Protein AF-A0A183F0N2-F1 (afdb_monomer_lite)

Organism: NCBI:txid637853

pLDDT: mean 90.22, std 6.84, range [53.56, 96.88]

InterPro domains:
  IPR002213 UDP-glucuronosyl/UDP-glucosyltransferase [PF00201] (2-67)

Foldseek 3Di:
DVPDVVVVVVVVVVVVVQVPDPDHPVRVVVVVVVQCVVVVNDHPPVVDDPVVVDDPCVVVVVVVVVPVVVVVVVVVVVD

Secondary structure (DSSP, 8-state):
-TT-HHHHHHHHHHHHHHHSSSS-HHHHHHHHHHHHHHTTT---GGGS-GGGG--HHHHTTHHHHHHHHHHHHHHHHH-

Sequence (79 aa):
MLNNPSYKQNAEKLRSYFEDAPIPPLQEGAFKIKRLIKYGGRMPEYFYTRSINIDYIRYLNLDLILLIPSLTCLLLLVK

Radius of gyration: 23.5 Å; chains: 1; bounding box: 69×25×41 Å

Structure (mmCIF, N/CA/C/O backbone):
data_AF-A0A183F0N2-F1
#
_entry.id   AF-A0A183F0N2-F1
#
loop_
_atom_site.group_PDB
_atom_site.id
_atom_site.type_symbol
_atom_site.label_atom_id
_atom_site.label_alt_id
_atom_site.label_comp_id
_atom_site.label_asym_id
_atom_site.label_entity_id
_atom_site.label_seq_id
_atom_site.pdbx_PDB_ins_code
_atom_site.Cartn_x
_atom_site.Cartn_y
_atom_site.Cartn_z
_atom_site.occupancy
_atom_site.B_iso_or_equiv
_atom_site.auth_seq_id
_atom_site.auth_comp_id
_atom_site.auth_asym_id
_atom_site.auth_atom_id
_atom_site.pdbx_PDB_model_num
ATOM 1 N N . MET A 1 1 ? -24.306 -17.113 17.600 1.00 53.56 1 MET A N 1
ATOM 2 C CA . MET A 1 1 ? -23.887 -15.855 16.937 1.00 53.56 1 MET A CA 1
ATOM 3 C C . MET A 1 1 ? -24.695 -14.651 17.411 1.00 53.56 1 MET A C 1
ATOM 5 O O . MET A 1 1 ? -24.068 -13.716 17.879 1.00 53.56 1 MET A O 1
ATOM 9 N N . LEU A 1 2 ? -26.036 -14.685 17.391 1.00 66.38 2 LEU A N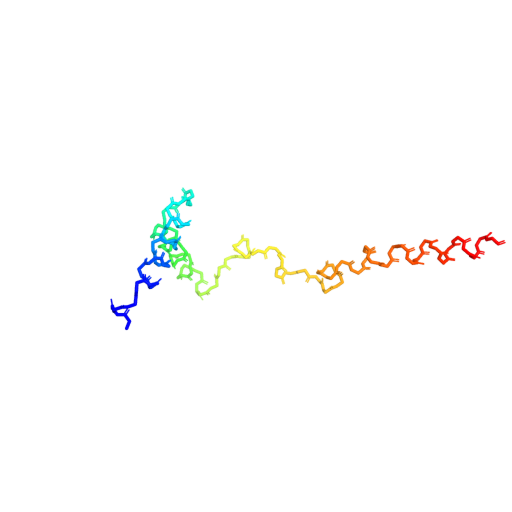 1
ATOM 10 C CA . LEU A 1 2 ? -26.893 -13.559 17.823 1.00 66.38 2 LEU A CA 1
ATOM 11 C C . LEU A 1 2 ? -26.713 -13.111 19.291 1.00 66.38 2 LEU A C 1
ATOM 13 O O . LEU A 1 2 ? -26.894 -11.937 19.583 1.00 66.38 2 LEU A O 1
ATOM 17 N N . ASN A 1 3 ? -26.300 -14.008 20.194 1.00 80.19 3 ASN A N 1
ATOM 18 C CA . ASN A 1 3 ? -26.105 -13.686 21.618 1.00 80.19 3 ASN A CA 1
ATOM 19 C C . ASN A 1 3 ? -24.685 -13.209 21.966 1.00 80.19 3 ASN A C 1
ATOM 21 O O . ASN A 1 3 ? -24.414 -12.925 23.129 1.00 80.19 3 ASN A O 1
ATOM 25 N N . ASN A 1 4 ? -23.758 -13.164 20.999 1.00 86.50 4 ASN A N 1
ATOM 26 C CA . ASN A 1 4 ? -22.404 -12.684 21.260 1.00 86.50 4 ASN A CA 1
ATOM 27 C C . ASN A 1 4 ? -22.319 -11.180 20.942 1.00 86.50 4 ASN A C 1
ATOM 29 O O . ASN A 1 4 ? -22.364 -10.818 19.761 1.00 86.50 4 ASN A O 1
ATOM 33 N N . PRO A 1 5 ? -22.160 -10.299 21.948 1.00 86.06 5 PRO A N 1
ATOM 34 C CA . PRO A 1 5 ? -22.106 -8.855 21.724 1.00 86.06 5 PRO A CA 1
ATOM 35 C C . PRO A 1 5 ? -20.905 -8.431 20.869 1.00 86.06 5 PRO A C 1
ATOM 37 O O . PRO A 1 5 ? -20.987 -7.418 20.171 1.00 86.06 5 PRO A O 1
ATOM 40 N N . SER A 1 6 ? -19.825 -9.223 20.845 1.00 90.25 6 SER A N 1
ATOM 41 C CA . SER A 1 6 ? -18.650 -8.923 20.022 1.00 90.25 6 SER A CA 1
ATOM 42 C C . SER A 1 6 ? -18.970 -8.910 18.528 1.00 90.25 6 SER A C 1
ATOM 44 O O . SER A 1 6 ? -18.342 -8.174 17.772 1.00 90.25 6 SER A O 1
ATOM 46 N N . TYR A 1 7 ? -19.978 -9.669 18.087 1.00 89.25 7 TYR A N 1
ATOM 47 C CA . TYR A 1 7 ? -20.367 -9.706 16.681 1.00 89.25 7 TYR A CA 1
ATOM 48 C C . TYR A 1 7 ? -20.914 -8.352 16.221 1.00 89.25 7 TYR A C 1
ATOM 50 O O . TYR A 1 7 ? -20.472 -7.817 15.2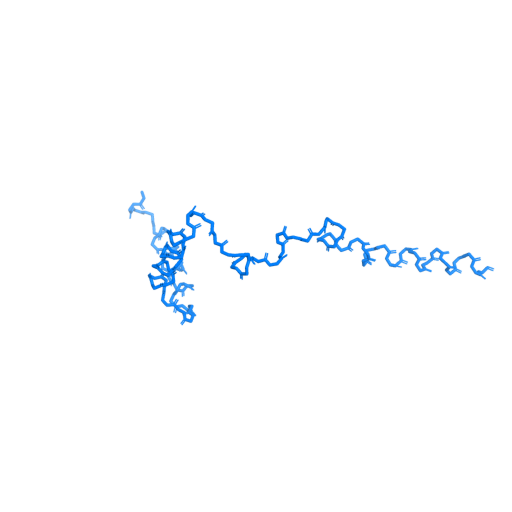06 1.00 89.25 7 TYR A O 1
ATOM 58 N N . LYS A 1 8 ? -21.823 -7.762 17.009 1.00 90.00 8 LYS A N 1
ATOM 59 C CA . LYS A 1 8 ? -22.384 -6.436 16.728 1.00 90.00 8 LYS A CA 1
ATOM 60 C C . LYS A 1 8 ? -21.300 -5.359 16.777 1.00 90.00 8 LYS A C 1
ATOM 62 O O . LYS A 1 8 ? -21.210 -4.558 15.856 1.00 90.00 8 LYS A O 1
ATOM 67 N N . GLN A 1 9 ? -20.448 -5.390 17.802 1.00 93.94 9 GLN A N 1
ATOM 68 C CA . GLN A 1 9 ? -19.353 -4.426 17.958 1.00 93.94 9 GLN A CA 1
ATOM 69 C C . GLN A 1 9 ? -18.376 -4.469 16.777 1.00 93.94 9 GLN A C 1
ATOM 71 O O . GLN A 1 9 ? -17.987 -3.431 16.247 1.00 93.94 9 GLN A O 1
ATOM 76 N N . ASN A 1 10 ? -18.016 -5.667 16.314 1.00 93.88 10 ASN A N 1
ATOM 77 C CA . ASN A 1 10 ? -17.143 -5.827 15.156 1.00 93.88 10 ASN A CA 1
ATOM 78 C C . ASN A 1 10 ? -17.823 -5.383 13.857 1.00 93.88 10 ASN A C 1
ATOM 80 O O . ASN A 1 10 ? -17.170 -4.770 13.018 1.00 93.88 10 ASN A O 1
ATOM 84 N N . ALA A 1 11 ? -19.121 -5.653 13.691 1.00 92.75 11 ALA A N 1
ATOM 85 C CA . ALA A 1 11 ? -19.877 -5.197 12.528 1.00 92.75 11 ALA A CA 1
ATOM 86 C C . ALA A 1 11 ? -19.993 -3.665 12.482 1.00 92.75 11 ALA A C 1
ATOM 88 O O . ALA A 1 11 ? -19.814 -3.070 11.423 1.00 92.75 11 ALA A O 1
ATOM 89 N N . GLU A 1 12 ? -20.233 -3.015 13.622 1.00 93.75 12 GLU A N 1
ATOM 90 C CA . GLU A 1 12 ? -20.273 -1.551 13.724 1.00 93.75 12 GLU A CA 1
ATOM 91 C C . GLU A 1 12 ? -18.905 -0.924 13.449 1.00 93.75 12 GLU A C 1
ATOM 93 O O . GLU A 1 12 ? -18.819 0.043 12.695 1.00 93.75 12 GLU A O 1
ATOM 98 N N . LYS A 1 13 ? -17.833 -1.519 13.982 1.00 95.06 13 LYS A N 1
ATOM 99 C CA . LYS A 1 13 ? -16.454 -1.105 13.698 1.00 95.06 13 LYS A CA 1
ATOM 100 C C . LYS A 1 13 ? -16.091 -1.284 12.224 1.00 95.06 13 LYS A C 1
ATOM 102 O O . LYS A 1 13 ? -15.435 -0.438 11.634 1.00 95.06 13 LYS A O 1
ATOM 107 N N . LEU A 1 14 ? -16.517 -2.384 11.607 1.00 93.31 14 LEU A N 1
ATOM 108 C CA . LEU A 1 14 ? -16.314 -2.600 10.178 1.00 93.31 14 LEU A CA 1
ATOM 109 C C . LEU A 1 14 ? -17.081 -1.561 9.352 1.00 93.31 14 LEU A C 1
ATOM 111 O O . LEU A 1 14 ? -16.538 -1.012 8.398 1.00 93.31 14 LEU A O 1
ATOM 115 N N . ARG A 1 15 ? -18.328 -1.272 9.738 1.00 92.31 15 ARG A N 1
ATOM 116 C CA . ARG A 1 15 ? -19.164 -0.263 9.088 1.00 92.31 15 ARG A CA 1
ATOM 117 C C . ARG A 1 15 ? -18.523 1.119 9.137 1.00 92.31 15 ARG A C 1
ATOM 119 O O . ARG A 1 15 ? -18.519 1.778 8.106 1.00 92.31 15 ARG A O 1
ATOM 126 N N . SER A 1 16 ? -17.951 1.534 10.271 1.00 93.94 16 SER A N 1
ATOM 127 C CA . SER A 1 16 ? -17.310 2.853 10.364 1.00 93.94 16 SER A CA 1
ATOM 128 C C . SER A 1 16 ? -16.172 3.003 9.353 1.00 93.94 16 SER A C 1
ATOM 130 O O . SER A 1 16 ? -16.125 3.999 8.648 1.00 93.94 16 SER A O 1
ATOM 132 N N . TYR A 1 17 ? -15.335 1.974 9.168 1.00 93.38 17 TYR A N 1
ATOM 133 C CA . TYR A 1 17 ? -14.272 2.015 8.153 1.00 93.38 17 TYR A CA 1
ATOM 134 C C . TYR A 1 17 ? -14.793 2.176 6.722 1.00 93.38 17 TYR A C 1
ATOM 136 O O . TYR A 1 17 ? -14.136 2.784 5.882 1.00 93.38 17 TYR A O 1
ATOM 144 N N . PHE A 1 18 ? -15.957 1.601 6.434 1.00 89.69 18 PHE A N 1
ATOM 145 C CA . PHE A 1 18 ? -16.588 1.683 5.124 1.00 89.69 18 PHE A CA 1
ATOM 146 C C . PHE A 1 18 ? -17.330 3.006 4.897 1.00 89.69 18 PHE A C 1
ATOM 148 O O . PHE A 1 18 ? -17.389 3.473 3.763 1.00 89.69 18 PHE A O 1
ATOM 155 N N . GLU A 1 19 ? -17.895 3.599 5.949 1.00 89.44 19 GLU A N 1
ATOM 156 C CA . GLU A 1 19 ? -18.529 4.923 5.897 1.00 89.44 19 GLU A CA 1
ATOM 157 C C . GLU A 1 19 ? -17.493 6.056 5.819 1.00 89.44 19 GLU A C 1
ATOM 159 O O . GLU A 1 19 ? -17.768 7.072 5.188 1.00 89.44 19 GLU A O 1
ATOM 164 N N . ASP A 1 20 ? -16.288 5.854 6.364 1.00 92.62 20 ASP A N 1
ATOM 165 C CA . ASP A 1 20 ? -15.165 6.802 6.271 1.00 92.62 20 ASP A CA 1
ATOM 166 C C . ASP A 1 20 ? -14.540 6.869 4.860 1.00 92.62 20 ASP A C 1
ATOM 168 O O . ASP A 1 20 ? -13.719 7.743 4.566 1.00 92.62 20 ASP A O 1
ATOM 172 N N . ALA A 1 21 ? -14.893 5.939 3.968 1.00 89.50 21 ALA A N 1
ATOM 173 C CA . ALA A 1 21 ? -14.359 5.906 2.616 1.00 89.50 21 ALA A CA 1
ATOM 174 C C . ALA A 1 21 ? -14.933 7.051 1.752 1.00 89.50 21 ALA A C 1
ATOM 176 O O . ALA A 1 21 ? -16.121 7.365 1.829 1.00 89.50 21 ALA A O 1
ATOM 177 N N . PRO A 1 22 ? -14.138 7.632 0.833 1.00 91.94 22 PRO A N 1
ATOM 178 C CA . PRO A 1 22 ? -14.597 8.722 -0.033 1.00 91.94 22 PRO A CA 1
ATOM 179 C C . PRO A 1 22 ? -15.683 8.297 -1.036 1.00 91.94 22 PRO A C 1
ATOM 181 O O . PRO A 1 22 ? -16.347 9.147 -1.625 1.00 91.94 22 PRO A O 1
ATOM 184 N N . ILE A 1 23 ? -15.843 6.991 -1.272 1.00 92.50 23 ILE A N 1
ATOM 185 C CA . ILE A 1 23 ? -16.837 6.420 -2.181 1.00 92.50 23 ILE A CA 1
ATOM 186 C C . ILE A 1 23 ? -17.702 5.449 -1.373 1.00 92.50 23 ILE A C 1
ATOM 188 O O . ILE A 1 23 ? -17.146 4.563 -0.722 1.00 92.50 23 ILE A O 1
ATOM 192 N N . PRO A 1 24 ? -19.043 5.542 -1.449 1.00 92.75 24 PRO A N 1
ATOM 193 C CA . PRO A 1 24 ? -19.916 4.601 -0.765 1.00 92.75 24 PRO A CA 1
ATOM 194 C C . PRO A 1 24 ? -19.632 3.146 -1.187 1.00 92.75 24 PRO A C 1
ATOM 196 O O . PRO A 1 24 ? -19.576 2.865 -2.391 1.00 92.75 24 PRO A O 1
ATOM 199 N N . PRO A 1 25 ? -19.559 2.188 -0.245 1.00 91.06 25 PRO A N 1
ATOM 200 C CA . PRO A 1 25 ? -19.165 0.803 -0.530 1.00 91.06 25 PRO A CA 1
ATOM 201 C C . PRO A 1 25 ? -20.034 0.115 -1.586 1.00 91.06 25 PRO A C 1
ATOM 203 O O . PRO A 1 25 ? -19.538 -0.629 -2.432 1.00 91.06 25 PRO A O 1
ATOM 206 N N . LEU A 1 26 ? -21.344 0.389 -1.572 1.00 92.25 26 LEU A N 1
ATOM 207 C CA . LEU A 1 26 ? -22.279 -0.157 -2.558 1.00 92.25 26 LEU A CA 1
ATOM 208 C C . LEU A 1 26 ? -21.968 0.350 -3.972 1.00 92.25 26 LEU A C 1
ATOM 210 O O . LEU A 1 26 ? -22.006 -0.421 -4.931 1.00 92.25 26 LEU A O 1
ATOM 214 N N . GLN A 1 27 ? -21.642 1.638 -4.103 1.00 95.06 27 GLN A N 1
ATOM 215 C CA . GLN A 1 27 ? -21.291 2.236 -5.390 1.00 95.06 27 GLN A CA 1
ATOM 216 C C . GLN A 1 27 ? -19.945 1.705 -5.886 1.00 95.06 27 GLN A C 1
ATOM 218 O O . GLN A 1 27 ? -19.823 1.341 -7.057 1.00 95.06 27 GLN A O 1
ATOM 223 N N . GLU A 1 28 ? -18.959 1.596 -4.994 1.00 92.38 28 GLU A N 1
ATOM 224 C CA . GLU A 1 28 ? -17.650 1.027 -5.309 1.00 92.38 28 GLU A CA 1
ATOM 225 C C . GLU A 1 28 ? -17.771 -0.432 -5.782 1.00 92.38 28 GLU A C 1
ATOM 227 O O . GLU A 1 28 ? -17.210 -0.809 -6.816 1.00 92.38 28 GLU A O 1
ATOM 232 N N . GLY A 1 29 ? -18.556 -1.244 -5.070 1.00 92.38 29 GLY A N 1
ATOM 233 C CA . GLY A 1 29 ? -18.834 -2.632 -5.431 1.00 92.38 29 GLY A CA 1
ATOM 234 C C . GLY A 1 29 ? -19.535 -2.754 -6.785 1.00 92.38 29 GLY A C 1
ATOM 235 O O . GLY A 1 29 ? -19.075 -3.501 -7.653 1.00 92.38 29 GLY A O 1
ATOM 236 N N . ALA A 1 30 ? -20.596 -1.973 -7.012 1.00 95.69 30 ALA A N 1
ATOM 237 C CA . ALA A 1 30 ? -21.312 -1.949 -8.288 1.00 95.69 30 ALA A CA 1
ATOM 238 C C . ALA A 1 30 ? -20.392 -1.552 -9.455 1.00 95.69 30 ALA A C 1
ATOM 240 O O . ALA A 1 30 ? -20.426 -2.168 -10.525 1.00 95.69 30 ALA A O 1
ATOM 241 N N . PHE A 1 31 ? -19.520 -0.563 -9.242 1.00 92.44 31 PHE A N 1
ATOM 242 C CA . PHE A 1 31 ? -18.518 -0.155 -10.219 1.00 92.44 31 PHE A CA 1
ATOM 243 C C . PHE A 1 31 ? -17.527 -1.286 -10.532 1.00 92.44 31 PHE A C 1
ATOM 245 O O . PHE A 1 31 ? -17.314 -1.600 -11.709 1.00 92.44 31 PHE A O 1
ATOM 252 N N . LYS A 1 32 ? -16.959 -1.937 -9.507 1.00 90.31 32 LYS A N 1
ATOM 253 C CA . LYS A 1 32 ? -16.019 -3.059 -9.672 1.00 90.31 32 LYS A CA 1
ATOM 254 C C . LYS A 1 32 ? -16.656 -4.216 -10.445 1.00 90.31 32 LYS A C 1
ATOM 256 O O . LYS A 1 32 ? -16.068 -4.673 -11.424 1.00 90.31 32 LYS A O 1
ATOM 261 N N . ILE A 1 33 ? -17.879 -4.620 -10.089 1.00 92.81 33 ILE A N 1
ATOM 262 C CA . ILE A 1 33 ? -18.628 -5.690 -10.775 1.00 92.81 33 ILE A CA 1
ATOM 263 C C . ILE A 1 33 ? -18.898 -5.324 -12.238 1.00 92.81 33 ILE A C 1
ATOM 265 O O . ILE A 1 33 ? -18.599 -6.111 -13.137 1.00 92.81 33 ILE A O 1
ATOM 269 N N . LYS A 1 34 ? -19.394 -4.107 -12.506 1.00 93.50 34 LYS A N 1
ATOM 270 C CA . LYS A 1 34 ? -19.650 -3.625 -13.874 1.00 93.50 34 LYS A CA 1
ATOM 271 C C . LYS A 1 34 ? -18.394 -3.696 -14.740 1.00 93.50 34 LYS A C 1
ATOM 273 O O . LYS A 1 34 ? -18.464 -4.095 -15.901 1.00 93.50 34 LYS A O 1
ATOM 278 N N . ARG A 1 35 ? -17.240 -3.299 -14.194 1.00 91.12 35 ARG A N 1
ATOM 279 C CA . ARG A 1 35 ? -15.954 -3.383 -14.900 1.00 91.12 35 ARG A CA 1
ATOM 280 C C . ARG A 1 35 ? -15.543 -4.838 -15.109 1.00 91.12 35 ARG A C 1
ATOM 282 O O . ARG A 1 35 ? -15.186 -5.182 -16.227 1.00 91.12 35 ARG A O 1
ATOM 289 N N . LEU A 1 36 ? -15.648 -5.686 -14.089 1.00 91.50 36 LEU A N 1
ATOM 290 C CA . LEU A 1 36 ? -15.298 -7.103 -14.191 1.00 91.50 36 LEU A CA 1
ATOM 291 C C . LEU A 1 36 ? -16.077 -7.801 -15.319 1.00 91.50 36 LEU A C 1
ATOM 293 O O . LEU A 1 36 ? -15.477 -8.477 -16.151 1.00 91.50 36 LEU A O 1
ATOM 297 N N . ILE A 1 37 ? -17.391 -7.557 -15.400 1.00 93.50 37 ILE A N 1
ATOM 298 C CA . ILE A 1 37 ? -18.255 -8.070 -16.474 1.00 93.50 37 ILE A CA 1
ATOM 299 C C . ILE A 1 37 ? -17.831 -7.496 -17.833 1.00 93.50 37 ILE A C 1
ATOM 301 O O . ILE A 1 37 ? -17.663 -8.247 -18.790 1.00 93.50 37 ILE A O 1
ATOM 305 N N . LYS A 1 38 ? -17.599 -6.176 -17.919 1.00 92.25 38 LYS A N 1
ATOM 306 C CA . LYS A 1 38 ? -17.188 -5.498 -19.164 1.00 92.25 38 LYS A CA 1
ATOM 307 C C . LYS A 1 38 ? -15.909 -6.086 -19.774 1.00 92.25 38 LYS A C 1
ATOM 309 O O . LYS A 1 38 ? -15.766 -6.069 -20.992 1.00 92.25 38 LYS A O 1
ATOM 314 N N . TYR A 1 39 ? -14.985 -6.568 -18.947 1.00 91.00 39 TYR A N 1
ATOM 315 C CA . TYR A 1 39 ? -13.676 -7.066 -19.377 1.00 91.00 39 TYR A CA 1
ATOM 316 C C . TYR A 1 39 ? -13.536 -8.594 -19.260 1.00 91.00 39 TYR A C 1
ATOM 318 O O . TYR A 1 39 ? -12.425 -9.111 -19.148 1.00 91.00 39 TYR A O 1
ATOM 326 N N . GLY A 1 40 ? -14.649 -9.334 -19.277 1.00 89.19 40 GLY A N 1
ATOM 3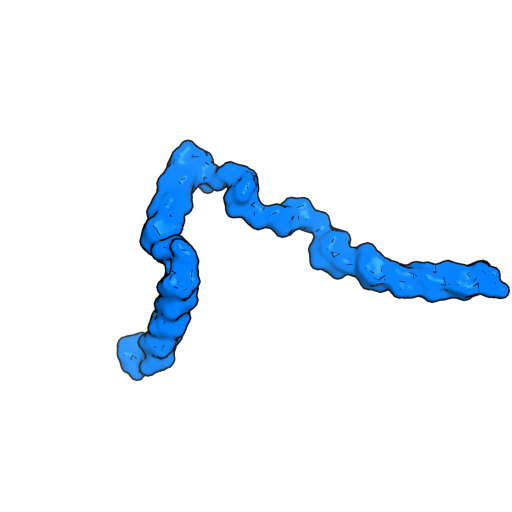27 C CA . GLY A 1 40 ? -14.613 -10.800 -19.345 1.00 89.19 40 GLY A CA 1
ATOM 328 C C . GLY A 1 40 ? -13.955 -11.461 -18.129 1.00 89.19 40 GLY A C 1
ATOM 329 O O . GLY A 1 40 ? -13.264 -12.465 -18.269 1.00 89.19 40 GLY A O 1
ATOM 330 N N . GLY A 1 41 ? -14.126 -10.880 -16.939 1.00 84.81 41 GLY A N 1
ATOM 331 C CA . GLY A 1 41 ? -13.611 -11.432 -15.684 1.00 84.81 41 GLY A CA 1
ATOM 332 C C . GLY A 1 41 ? -12.224 -10.933 -15.270 1.00 84.81 41 GLY A C 1
ATOM 333 O O . GLY A 1 41 ? -11.774 -11.271 -14.178 1.00 84.81 41 GLY A O 1
ATOM 334 N N . ARG A 1 42 ? -11.544 -10.112 -16.083 1.00 83.31 42 ARG A N 1
ATOM 335 C CA . ARG A 1 42 ? -10.240 -9.515 -15.733 1.00 83.31 42 ARG A CA 1
ATOM 336 C C . ARG A 1 42 ? -10.339 -8.004 -15.691 1.00 83.31 42 ARG A C 1
ATOM 338 O O . ARG A 1 42 ? -10.840 -7.398 -16.623 1.00 83.31 42 ARG A O 1
ATOM 345 N N . MET A 1 43 ? -9.857 -7.367 -14.632 1.00 85.50 43 MET A N 1
ATOM 346 C CA . MET A 1 43 ? -9.790 -5.907 -14.618 1.00 85.50 43 MET A CA 1
ATOM 347 C C . MET A 1 43 ? -8.612 -5.440 -15.496 1.00 85.50 43 MET A C 1
ATOM 349 O O . MET A 1 43 ? -7.651 -6.189 -15.664 1.00 85.50 43 MET A O 1
ATOM 353 N N . PRO A 1 44 ? -8.649 -4.239 -16.097 1.00 85.44 44 PRO A N 1
ATOM 354 C CA . PRO A 1 44 ? -7.471 -3.683 -16.759 1.00 85.44 44 PRO A CA 1
ATOM 355 C C . PRO A 1 44 ? -6.291 -3.557 -15.791 1.00 85.44 44 PRO A C 1
ATOM 357 O O . PRO A 1 44 ? -6.505 -3.322 -14.604 1.00 85.44 44 PRO A O 1
ATOM 360 N N . GLU A 1 45 ? -5.062 -3.647 -16.299 1.00 84.25 45 GLU A N 1
ATOM 361 C CA . GLU A 1 45 ? -3.843 -3.708 -15.476 1.00 84.25 45 GLU A CA 1
ATOM 362 C C . GLU A 1 45 ? -3.737 -2.573 -14.441 1.00 84.25 45 GLU A C 1
ATOM 364 O O . GLU A 1 45 ? -3.377 -2.803 -13.293 1.00 84.25 45 GLU A O 1
ATOM 369 N N . TYR A 1 46 ? -4.157 -1.361 -14.804 1.00 83.19 46 TYR A N 1
ATOM 370 C CA . TYR A 1 46 ? -4.129 -0.187 -13.926 1.00 83.19 46 TYR A CA 1
ATOM 371 C C . TYR A 1 46 ? -5.103 -0.234 -12.731 1.00 83.19 46 TYR A C 1
ATOM 373 O O . TYR A 1 46 ? -5.074 0.672 -11.903 1.00 83.19 46 TYR A O 1
ATOM 381 N N . PHE A 1 47 ? -5.978 -1.240 -12.630 1.00 84.31 47 PHE A N 1
ATOM 382 C CA . PHE A 1 47 ? -6.786 -1.480 -11.424 1.00 84.31 47 PHE A CA 1
ATOM 383 C C . PHE A 1 47 ? -6.082 -2.333 -10.380 1.00 84.31 47 PHE A C 1
ATOM 385 O O . PHE A 1 47 ? -6.515 -2.375 -9.228 1.00 84.31 47 PHE A O 1
ATOM 392 N N . TYR A 1 48 ? -5.030 -3.033 -10.780 1.00 84.69 48 TYR A N 1
ATOM 393 C CA . TYR A 1 48 ? -4.224 -3.808 -9.867 1.00 84.69 48 TYR A CA 1
ATOM 394 C C . TYR A 1 48 ? -3.159 -2.913 -9.246 1.00 84.69 48 TYR A C 1
ATOM 396 O O . TYR A 1 48 ? -2.595 -2.026 -9.892 1.00 84.69 48 TYR A O 1
ATOM 404 N N . THR A 1 49 ? -2.870 -3.143 -7.969 1.00 85.94 49 THR A N 1
ATOM 405 C CA . THR A 1 49 ? -1.766 -2.455 -7.307 1.00 85.94 49 THR A CA 1
ATOM 406 C C . THR A 1 49 ? -0.473 -2.777 -8.049 1.00 85.94 49 THR A C 1
ATOM 408 O O . THR A 1 49 ? -0.193 -3.937 -8.347 1.00 85.94 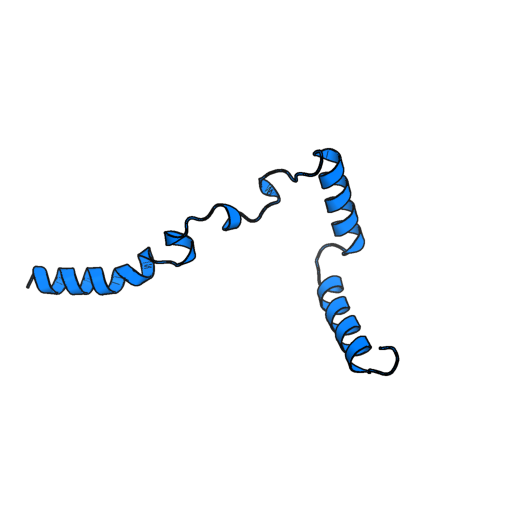49 THR A O 1
ATOM 411 N N . ARG A 1 50 ? 0.367 -1.766 -8.300 1.00 83.88 50 ARG A N 1
ATOM 412 C CA . ARG A 1 50 ? 1.679 -1.976 -8.943 1.00 83.88 50 ARG A CA 1
ATOM 413 C C . ARG A 1 50 ? 2.570 -2.971 -8.190 1.00 83.88 50 ARG A C 1
ATOM 415 O O . ARG A 1 50 ? 3.481 -3.528 -8.788 1.00 83.88 50 ARG A O 1
ATOM 422 N N . SER A 1 51 ? 2.288 -3.217 -6.909 1.00 84.50 51 SER A N 1
ATOM 423 C CA . SER A 1 51 ? 2.998 -4.181 -6.068 1.00 84.50 51 SER A CA 1
ATOM 424 C C . SER A 1 51 ? 2.946 -5.620 -6.575 1.00 84.50 51 SER A C 1
ATOM 426 O O . SER A 1 51 ? 3.827 -6.397 -6.228 1.00 84.50 51 SER A O 1
ATOM 428 N N . ILE A 1 52 ? 1.960 -5.978 -7.403 1.00 85.81 52 ILE A N 1
ATOM 429 C CA . ILE A 1 52 ? 1.826 -7.340 -7.945 1.00 85.81 52 ILE A CA 1
ATOM 430 C C . ILE A 1 52 ? 2.973 -7.681 -8.912 1.00 85.81 52 ILE A C 1
ATOM 432 O O . ILE A 1 52 ? 3.344 -8.842 -9.034 1.00 85.81 52 ILE A O 1
ATOM 436 N N . ASN A 1 53 ? 3.571 -6.670 -9.546 1.00 88.12 53 ASN A N 1
ATOM 437 C CA . ASN A 1 53 ? 4.644 -6.832 -10.529 1.00 88.12 53 ASN A CA 1
ATOM 438 C C . ASN A 1 53 ? 6.042 -6.518 -9.955 1.00 88.12 53 ASN A C 1
ATOM 440 O O . ASN A 1 53 ? 6.971 -6.256 -10.716 1.00 88.12 53 ASN A O 1
ATOM 444 N N . ILE A 1 54 ? 6.202 -6.461 -8.627 1.00 91.94 54 ILE A N 1
ATOM 445 C CA . ILE A 1 54 ? 7.491 -6.137 -7.995 1.00 91.94 54 ILE A CA 1
ATOM 446 C C . ILE A 1 54 ? 8.332 -7.409 -7.818 1.00 91.94 54 ILE A C 1
ATOM 448 O O . ILE A 1 54 ? 7.866 -8.394 -7.252 1.00 91.94 54 ILE A O 1
ATOM 452 N N . ASP A 1 55 ? 9.598 -7.361 -8.245 1.00 91.50 55 ASP A N 1
ATOM 453 C CA . ASP A 1 55 ? 10.569 -8.443 -8.049 1.00 91.50 55 ASP A CA 1
ATOM 454 C C . ASP A 1 55 ? 10.872 -8.704 -6.566 1.00 91.50 55 ASP A C 1
ATOM 456 O O . ASP A 1 55 ? 10.947 -7.772 -5.762 1.00 91.50 55 ASP A O 1
ATOM 460 N N . TYR A 1 56 ? 11.179 -9.956 -6.214 1.00 90.94 56 TYR A N 1
ATOM 461 C CA . TYR A 1 56 ? 11.499 -10.355 -4.835 1.00 90.94 56 TYR A CA 1
ATOM 462 C C . TYR A 1 56 ? 12.629 -9.541 -4.191 1.00 90.94 56 TYR A C 1
ATOM 464 O O . TYR A 1 56 ? 12.555 -9.231 -3.004 1.00 90.94 56 TYR A O 1
ATOM 472 N N . ILE A 1 57 ? 13.645 -9.152 -4.970 1.00 91.94 57 ILE A N 1
ATOM 473 C CA . ILE A 1 57 ? 14.767 -8.329 -4.492 1.00 91.94 57 ILE A CA 1
ATOM 474 C C . ILE A 1 57 ? 14.268 -6.982 -3.958 1.00 91.94 57 ILE A C 1
ATOM 476 O O . ILE A 1 57 ? 14.650 -6.573 -2.864 1.00 91.94 57 ILE A O 1
ATOM 480 N N . ARG A 1 58 ? 13.375 -6.327 -4.711 1.00 91.62 58 ARG A N 1
ATOM 481 C CA . ARG A 1 58 ? 12.779 -5.033 -4.352 1.00 91.62 58 ARG A CA 1
ATOM 482 C C . ARG A 1 58 ? 11.731 -5.187 -3.258 1.00 91.62 58 ARG A C 1
ATOM 484 O O . ARG A 1 58 ? 11.676 -4.372 -2.349 1.00 91.62 58 ARG A O 1
ATOM 491 N N . TYR A 1 59 ? 10.924 -6.246 -3.323 1.00 93.12 59 TYR A N 1
ATOM 492 C CA . TYR A 1 59 ? 9.920 -6.545 -2.303 1.00 93.12 59 TYR A CA 1
ATOM 493 C C . TYR A 1 59 ? 10.557 -6.708 -0.915 1.00 93.12 59 TYR A C 1
ATOM 495 O O . TYR A 1 59 ? 10.062 -6.157 0.065 1.00 93.12 59 TYR A O 1
ATOM 503 N N . LEU A 1 60 ? 11.688 -7.415 -0.842 1.00 94.00 60 LEU A N 1
ATOM 504 C CA . LEU A 1 60 ? 12.437 -7.625 0.397 1.00 94.00 60 LEU A CA 1
ATOM 505 C C . LEU A 1 60 ? 13.423 -6.482 0.711 1.00 94.00 60 LEU A C 1
ATOM 507 O O . LEU A 1 60 ? 14.047 -6.498 1.767 1.00 94.00 60 LEU A O 1
ATOM 511 N N . ASN A 1 61 ? 13.542 -5.479 -0.167 1.00 94.44 61 ASN A N 1
ATOM 512 C CA . ASN A 1 61 ? 14.497 -4.369 -0.047 1.00 94.44 61 ASN A CA 1
ATOM 513 C C . ASN A 1 61 ? 15.938 -4.862 0.189 1.00 94.44 61 ASN A C 1
ATOM 515 O O . ASN A 1 61 ? 16.674 -4.339 1.030 1.00 94.44 61 ASN A O 1
ATOM 519 N N . LEU A 1 62 ? 16.339 -5.922 -0.523 1.00 94.56 62 LEU A N 1
ATOM 520 C CA . LEU A 1 62 ? 17.670 -6.518 -0.373 1.00 94.56 62 LEU A CA 1
ATOM 521 C C 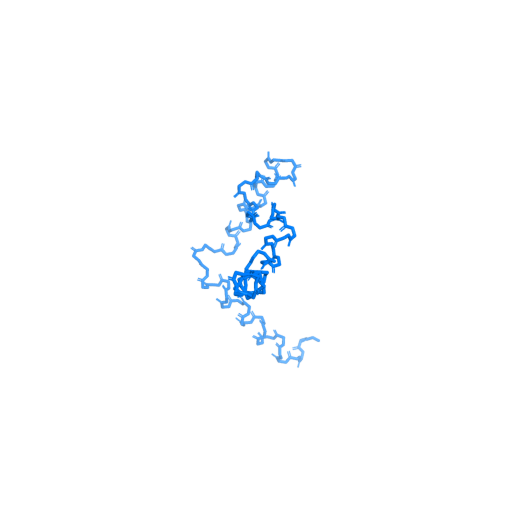. LEU A 1 62 ? 18.782 -5.562 -0.802 1.00 94.56 62 LEU A C 1
ATOM 523 O O . LEU A 1 62 ? 19.859 -5.588 -0.221 1.00 94.56 62 LEU A O 1
ATOM 527 N N . ASP A 1 63 ? 18.516 -4.700 -1.776 1.00 90.69 63 ASP A N 1
ATOM 528 C CA . ASP A 1 63 ? 19.387 -3.594 -2.166 1.00 90.69 63 ASP A CA 1
ATOM 529 C C . ASP A 1 63 ? 19.712 -2.670 -0.983 1.00 90.69 63 ASP A C 1
ATOM 531 O O . ASP A 1 63 ? 20.878 -2.342 -0.760 1.00 90.69 63 ASP A O 1
ATOM 535 N N . LEU A 1 64 ? 18.711 -2.322 -0.173 1.00 93.62 64 LEU A N 1
ATOM 536 C CA . LEU A 1 64 ? 18.905 -1.503 1.022 1.00 93.62 64 LEU A CA 1
ATOM 537 C C . LEU A 1 64 ? 19.633 -2.267 2.137 1.00 93.62 64 LEU A C 1
ATOM 539 O O . LEU A 1 64 ? 20.537 -1.725 2.773 1.00 93.62 64 LEU A O 1
ATOM 543 N N . ILE A 1 65 ? 19.264 -3.530 2.366 1.00 96.25 65 ILE A N 1
ATOM 544 C CA . ILE A 1 65 ? 19.872 -4.373 3.408 1.00 96.25 65 ILE A CA 1
ATOM 545 C C . ILE A 1 65 ? 21.355 -4.629 3.111 1.00 96.25 65 ILE A C 1
ATOM 547 O O . ILE A 1 65 ? 22.180 -4.603 4.024 1.00 96.25 65 ILE A O 1
ATOM 551 N N . LEU A 1 66 ? 21.704 -4.855 1.843 1.00 95.75 66 LEU A N 1
ATOM 552 C CA . LEU A 1 66 ? 23.071 -5.150 1.411 1.00 95.75 66 LEU A CA 1
ATOM 553 C C . LEU A 1 66 ? 23.953 -3.899 1.290 1.00 95.75 66 LEU A C 1
ATOM 555 O O . LEU A 1 66 ? 25.178 -4.025 1.258 1.00 95.75 66 LEU A O 1
ATOM 559 N N . LEU A 1 67 ? 23.367 -2.699 1.284 1.00 95.75 67 LEU A N 1
ATOM 560 C CA . LEU A 1 67 ? 24.109 -1.443 1.172 1.00 95.75 67 LEU A CA 1
ATOM 561 C C . LEU A 1 67 ? 25.116 -1.262 2.318 1.00 95.75 67 LEU A C 1
ATOM 563 O O . LEU A 1 67 ? 26.295 -1.013 2.077 1.00 95.75 67 LEU A O 1
ATOM 567 N N . ILE A 1 68 ? 24.671 -1.434 3.565 1.00 94.88 68 ILE A N 1
ATOM 568 C CA . ILE A 1 68 ? 25.513 -1.269 4.760 1.00 94.88 68 ILE A CA 1
ATOM 569 C C . ILE A 1 68 ? 26.699 -2.256 4.776 1.00 94.88 68 ILE A C 1
ATOM 571 O O . ILE A 1 68 ? 27.835 -1.789 4.877 1.00 94.88 68 ILE A O 1
ATOM 575 N N . PRO A 1 69 ? 26.507 -3.587 4.648 1.00 96.00 69 PRO A N 1
ATOM 576 C CA . PRO A 1 69 ? 27.623 -4.534 4.641 1.00 96.00 69 PRO A CA 1
ATOM 577 C C . PRO A 1 69 ? 28.535 -4.377 3.416 1.00 96.00 69 PRO A C 1
ATOM 579 O O . PRO A 1 69 ? 29.743 -4.587 3.520 1.00 96.00 69 PRO A O 1
ATOM 582 N N . SER A 1 70 ? 27.998 -3.972 2.260 1.00 95.44 70 SER A N 1
ATOM 583 C CA . SER A 1 70 ? 28.824 -3.681 1.084 1.00 95.44 70 SER A CA 1
ATOM 584 C C . SER A 1 70 ? 29.750 -2.488 1.329 1.00 95.44 70 SER A C 1
ATOM 586 O O . SER A 1 70 ? 30.919 -2.534 0.947 1.00 95.44 70 SER A O 1
ATOM 588 N N . LEU A 1 71 ? 29.250 -1.425 1.967 1.00 96.12 71 LEU A N 1
ATOM 589 C CA . LEU A 1 71 ? 30.046 -0.238 2.285 1.00 96.12 71 LEU A CA 1
ATOM 590 C C . LEU A 1 71 ? 31.131 -0.540 3.322 1.00 96.12 71 LEU A C 1
ATOM 592 O O . LEU A 1 71 ? 32.268 -0.103 3.156 1.00 96.12 71 LEU A O 1
ATOM 596 N N . THR A 1 72 ? 30.818 -1.311 4.368 1.00 95.50 72 THR A N 1
ATOM 597 C CA . THR A 1 72 ? 31.823 -1.696 5.371 1.00 95.50 72 THR A CA 1
ATOM 598 C C . THR A 1 72 ? 32.903 -2.588 4.770 1.00 95.50 72 THR A C 1
ATOM 600 O O . THR A 1 72 ? 34.082 -2.371 5.039 1.00 95.50 72 THR A O 1
ATOM 603 N N . CYS A 1 73 ? 32.531 -3.540 3.910 1.00 96.62 73 CYS A N 1
ATOM 604 C CA . CYS A 1 73 ? 33.485 -4.380 3.191 1.00 96.62 73 CYS A CA 1
ATOM 605 C C . CYS A 1 73 ? 34.405 -3.544 2.289 1.00 96.62 73 CYS A C 1
ATOM 607 O O . CYS A 1 73 ? 35.621 -3.710 2.337 1.00 96.62 73 CYS A O 1
ATOM 609 N N . LEU A 1 74 ? 33.847 -2.588 1.536 1.00 96.88 74 LEU A N 1
ATOM 610 C CA . LEU A 1 74 ? 34.624 -1.688 0.682 1.00 96.88 74 LEU A CA 1
ATOM 611 C C . LEU A 1 74 ? 35.614 -0.838 1.490 1.00 96.88 74 LEU A C 1
ATOM 613 O O . LEU A 1 74 ? 36.774 -0.722 1.104 1.00 96.88 74 LEU A O 1
ATOM 617 N N . LEU A 1 75 ? 35.193 -0.292 2.634 1.00 96.31 75 LEU A N 1
ATOM 618 C CA . LEU A 1 75 ? 36.073 0.477 3.520 1.00 96.31 75 LEU A CA 1
ATOM 619 C C . LEU A 1 75 ? 37.230 -0.358 4.083 1.00 96.31 75 LEU A C 1
ATOM 621 O O . LEU A 1 75 ? 38.325 0.171 4.251 1.00 96.31 75 LEU A O 1
ATOM 625 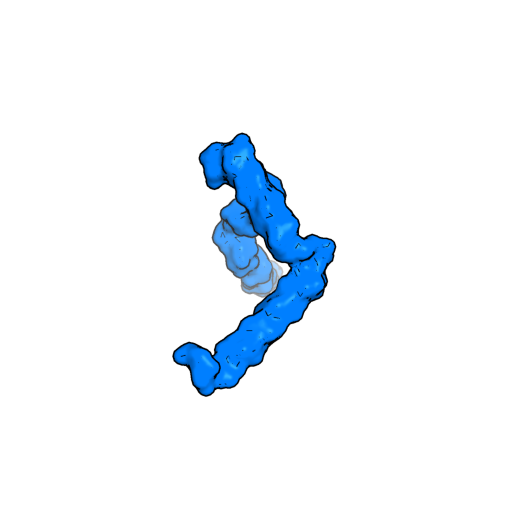N N . LEU A 1 76 ? 37.002 -1.643 4.370 1.00 95.94 76 LEU A N 1
ATOM 626 C CA . LEU A 1 76 ? 38.049 -2.561 4.830 1.00 95.94 76 LEU A CA 1
ATOM 627 C C . LEU A 1 76 ? 39.031 -2.952 3.719 1.00 95.94 76 LEU A C 1
ATOM 629 O O . LEU A 1 76 ? 40.164 -3.288 4.028 1.00 95.94 76 LEU A O 1
ATOM 633 N N . LEU A 1 77 ? 38.604 -2.928 2.455 1.00 94.31 77 LEU A N 1
ATOM 634 C CA . LEU A 1 77 ? 39.426 -3.297 1.296 1.00 94.31 77 LEU A CA 1
ATOM 635 C C . LEU A 1 77 ? 40.311 -2.132 0.820 1.00 94.31 77 LEU A C 1
ATOM 637 O O . LEU A 1 77 ? 41.387 -2.342 0.274 1.00 94.31 77 LEU A O 1
ATOM 641 N N . VAL A 1 78 ? 39.841 -0.897 1.014 1.00 92.88 78 VAL A N 1
ATOM 642 C CA . VAL A 1 78 ? 40.570 0.337 0.663 1.00 92.88 78 VAL A CA 1
ATOM 643 C C . VAL A 1 78 ? 41.620 0.713 1.719 1.00 92.88 78 VAL A C 1
ATOM 645 O O . VAL A 1 78 ? 42.505 1.523 1.442 1.00 92.88 78 VAL A O 1
ATOM 648 N N . LYS A 1 79 ? 41.517 0.151 2.924 1.00 67.31 79 LYS A N 1
ATOM 649 C CA . LYS A 1 79 ? 42.421 0.397 4.048 1.00 67.31 79 LYS A CA 1
ATOM 650 C C . LYS A 1 79 ? 43.546 -0.629 4.084 1.00 67.31 79 LYS A C 1
ATOM 652 O O . LYS A 1 79 ? 44.687 -0.200 4.356 1.00 67.31 79 LYS A O 1
#